Protein 3I00 (pdb70)

Organism: Homo sapiens (NCBI:txid9606)

Solvent-accessible surface area: 14438 Å² total; per-residue (Å²): 114,89,136,139,74,103,80,88,80,118,74,142,159,87,88,70,42,103,131,55,110,108,100,101,119,132,62,88,56,68,95,59,67,13,97,95,109,0,93,84,2,67,92,84,40,73,92,23,96,103,90,93,95,134,79,97,57,34,63,91,65,93,144,108,137,60,100,82,48,102,115,136,163,118,223,172,80,99,4,146,97,50,88,73,74,19,78,67,37,79,145,122,40,92,70,27,89,132,62,72,111,120,92,131,122,69,45,46,118,166,72,62,138,96,94,141,40,94,80,61,104,96,104,58,69,120,66,94,111,108,110,80,170,104,100,56,56,73,79,78,125,126,92,165,59,98,86,92,72,103,143,130,104,182,148,142

GO terms:
  GO:0098793 presynapse (C, IDA)
  GO:0051015 actin filament binding (F, IDA)
  GO:0080025 phosphatidylinositol-3,5-bisphosphate binding (F, IDA)
  GO:0030276 clathrin binding (F, IDA)
  GO:0032266 phosphatidylinositol-3-phosphate binding (F, IDA)
  GO:0043325 phosphatidylinositol-3,4-bisphosphate binding (F, IDA)
  GO:0050821 protein stabilization (P, IDA)
  GO:0098794 postsynapse (C, TAS)
  GO:0005154 epidermal growth factor receptor binding (F, TAS)
  GO:0005634 nucleus (C, TAS)
  GO:0035254 glutamate receptor binding (F, TAS)
  GO:0035615 clathrin-cargo adaptor activity (F, IC)
  GO:0051897 positive regulation of phosphatidylinositol 3-kinase/protein kinase B signal transduction (P, IC)
  GO:0099637 neurotransmitter receptor transport (P, TAS)
  GO:0045742 positive regulation of epidermal growth factor receptor signaling pathway (P, IMP)
  GO:2000588 positive regulation of platelet-derived growth factor receptor-beta signaling pathway (P, IMP)
  GO:0032051 clathrin light chain binding (F, IPI)
  GO:0035612 AP-2 adaptor complex binding (F, IPI)
  GO:0042803 protein homodimerization activity (F, IPI)
  GO:0046982 protein heterodimerization activity (F, IPI)

Secondary structure (DSSP, 8-state):
--THHHHHHHHHHHHHHHHHHHHHHHHHHHHHHHHHHHHHHHHHHHHHHHHHHHHHHHHHHHHHHHHHHHHHTT--/--SHHHHHHHHHHHHHHHHHHHHHHHHHHHHHHHHHHHHHHHHHHHHHHHHHHHHHHHHHHHHHHHHHHHHHHHHHHH--

Radius of gyration: 40.42 Å; Cα contacts (8 Å, |Δi|>4): 26; chains: 2; bounding box: 25×48×150 Å

InterPro domains:
  IPR002558 I/LWEQ domain [PF01608] (862-1010)
  IPR002558 I/LWEQ domain [PS50945] (771-1012)
  IPR002558 I/LWEQ domain [SM00307] (814-1012)
  IPR008942 ENTH/VHS [G3DSA:1.25.40.90] (17-156)
  IPR008942 ENTH/VHS [SSF48464] (41-155)
  IPR011417 AP180 N-terminal homology (ANTH) domain [PF07651] (39-304)
  IPR013809 ENTH domain [PS50942] (32-160)
  IPR013809 ENTH domain [SM00273] (38-160)
  IPR030224 Sla2 family [PTHR10407] (30-1020)
  IPR032422 Huntingtin-interacting protein 1, clathrin-binding domain [PF16515] (482-580)
  IPR035964 I/LWEQ domain superfamily [SSF109885] (774-965)
  IPR060021 HIP1R domain [PF27524] (631-768)

Structure (mmCIF, N/CA/C/O backbone):
data_3I00
#
_entry.id   3I00
#
_cell.length_a   35.801
_cell.length_b   57.092
_cell.length_c   81.161
_cell.angle_alpha   90.00
_cell.angle_beta   90.00
_cell.angle_gamma   90.00
#
_symmetry.space_group_name_H-M   'P 21 21 21'
#
loop_
_entity.id
_entity.type
_entity.pdbx_description
1 polymer 'Huntingtin-interacting protein 1'
2 water water
#
loop_
_atom_site.group_PDB
_atom_site.id
_atom_site.type_symbol
_atom_site.label_atom_id
_atom_site.label_alt_id
_atom_site.label_comp_id
_atom_site.label_asym_id
_atom_site.label_entity_id
_atom_site.label_seq_id
_atom_site.pdbx_PDB_ins_code
_atom_site.Cartn_x
_atom_site.Cartn_y
_atom_site.Cartn_z
_atom_site.occupancy
_atom_site.B_iso_or_equiv
_atom_site.auth_seq_id
_atom_site.auth_comp_id
_atom_site.auth_asym_id
_atom_site.auth_atom_id
_atom_site.pdbx_PDB_model_num
ATOM 1 N N . LYS A 1 10 ? 19.350 1.975 -82.957 1.00 50.93 370 LYS A N 1
ATOM 2 C CA . LYS A 1 10 ? 20.079 1.045 -82.035 1.00 50.68 370 LYS A CA 1
ATOM 3 C C . LYS A 1 10 ? 19.220 -0.158 -81.660 1.00 50.69 370 LYS A C 1
ATOM 4 O O . LYS A 1 10 ? 18.005 -0.025 -81.480 1.00 51.18 370 LYS A O 1
ATOM 6 N N . ASP A 1 11 ? 19.833 -1.336 -81.567 1.00 50.51 371 ASP A N 1
ATOM 7 C CA . ASP A 1 11 ? 19.134 -2.471 -80.980 1.00 50.36 371 ASP A CA 1
ATOM 8 C C . ASP A 1 11 ? 19.744 -2.831 -79.639 1.00 50.23 371 ASP A C 1
ATOM 9 O O . ASP A 1 11 ? 19.324 -2.268 -78.656 1.00 50.77 371 ASP A O 1
ATOM 14 N N . GLU A 1 12 ? 20.735 -3.730 -79.616 1.00 49.93 372 GLU A N 1
ATOM 15 C CA . GLU A 1 12 ? 21.372 -4.273 -78.389 1.00 49.73 372 GLU A CA 1
ATOM 16 C C . GLU A 1 12 ? 21.186 -3.484 -77.082 1.00 49.76 372 GLU A C 1
ATOM 17 O O . GLU A 1 12 ? 21.092 -4.080 -76.000 1.00 49.63 372 GLU A O 1
ATOM 23 N N . LYS A 1 13 ? 21.172 -2.153 -77.192 1.00 49.58 373 LYS A N 1
ATOM 24 C CA . LYS A 1 13 ? 20.696 -1.253 -76.130 1.00 49.37 373 LYS A CA 1
ATOM 25 C C . LYS A 1 13 ? 19.277 -1.648 -75.705 1.00 49.19 373 LYS A C 1
ATOM 26 O O . LYS A 1 13 ? 18.999 -1.769 -74.520 1.00 48.94 373 LYS A O 1
ATOM 32 N N . ASP A 1 14 ? 18.398 -1.860 -76.686 1.00 49.06 374 ASP A N 1
ATOM 33 C CA . ASP A 1 14 ? 17.035 -2.346 -76.456 1.00 49.24 374 ASP A CA 1
ATOM 34 C C . ASP A 1 14 ? 16.982 -3.553 -75.527 1.00 49.16 374 ASP A C 1
ATOM 35 O O . ASP A 1 14 ? 16.099 -3.640 -74.679 1.00 49.11 374 ASP A O 1
ATOM 40 N N . HIS A 1 15 ? 17.926 -4.478 -75.679 1.00 49.19 375 HIS A N 1
ATOM 41 C CA . HIS A 1 15 ? 17.936 -5.685 -74.853 1.00 49.29 375 HIS A CA 1
ATOM 42 C C . HIS A 1 15 ? 18.529 -5.434 -73.469 1.00 49.24 375 HIS A C 1
ATOM 43 O O . HIS A 1 15 ? 18.217 -6.151 -72.517 1.00 49.02 375 HIS A O 1
ATOM 50 N N . LEU A 1 16 ? 19.380 -4.414 -73.367 1.00 49.36 376 LEU A N 1
ATOM 51 C CA . LEU A 1 16 ? 19.955 -3.997 -72.093 1.00 49.60 376 LEU A CA 1
ATOM 52 C C . LEU A 1 16 ? 18.874 -3.337 -71.260 1.00 49.67 376 LEU A C 1
ATOM 53 O O . LEU A 1 16 ? 18.967 -3.264 -70.041 1.00 49.91 376 LEU A O 1
ATOM 58 N N . ILE A 1 17 ? 17.824 -2.888 -71.936 1.00 50.00 377 ILE A N 1
ATOM 59 C CA . ILE A 1 17 ? 16.860 -1.968 -71.355 1.00 49.65 377 ILE A CA 1
ATOM 60 C C . ILE A 1 17 ? 15.756 -2.393 -70.368 1.00 50.25 377 ILE A C 1
ATOM 61 O O . ILE A 1 17 ? 15.857 -1.981 -69.239 1.00 51.83 377 ILE A O 1
ATOM 66 N N . GLU A 1 18 ? 14.768 -3.241 -70.644 1.00 51.44 378 GLU A N 1
ATOM 67 C CA . GLU A 1 18 ? 14.785 -4.699 -70.940 1.00 51.64 378 GLU A CA 1
ATOM 68 C C . GLU A 1 18 ? 15.427 -5.493 -69.781 1.00 51.37 378 GLU A C 1
ATOM 69 O O . GLU A 1 18 ? 14.708 -5.867 -68.844 1.00 51.13 378 GLU A O 1
ATOM 75 N N . ARG A 1 19 ? 16.742 -5.704 -69.789 1.00 50.40 379 ARG A N 1
ATOM 76 C CA . ARG A 1 19 ? 17.355 -6.398 -68.657 1.00 49.99 379 ARG A CA 1
ATOM 77 C C . ARG A 1 19 ? 17.401 -5.520 -67.410 1.00 49.92 379 ARG A C 1
ATOM 78 O O . ARG A 1 19 ? 17.228 -6.010 -66.290 1.00 49.68 379 ARG A O 1
ATOM 86 N N . LEU A 1 20 ? 17.605 -4.219 -67.614 1.00 49.84 380 LEU A N 1
ATOM 87 C CA . LEU A 1 20 ? 17.640 -3.269 -66.505 1.00 49.63 380 LEU A CA 1
ATOM 88 C C . LEU A 1 20 ? 16.274 -3.148 -65.859 1.00 49.64 380 LEU A C 1
ATOM 89 O O . LEU A 1 20 ? 16.168 -3.159 -64.630 1.00 49.99 380 LEU A O 1
ATOM 94 N N . TYR A 1 21 ? 15.233 -3.072 -66.686 1.00 49.60 381 TYR A N 1
ATOM 95 C CA . TYR A 1 21 ? 13.850 -3.089 -66.205 1.00 49.52 381 TYR A CA 1
ATOM 96 C C . TYR A 1 21 ? 13.518 -4.352 -65.420 1.00 49.56 381 TYR A C 1
ATOM 97 O O . TYR A 1 21 ? 12.802 -4.286 -64.425 1.00 50.89 381 TYR A O 1
ATOM 106 N N . ARG A 1 22 ? 14.019 -5.496 -65.877 1.00 49.58 382 ARG A N 1
ATOM 107 C CA . ARG A 1 22 ? 13.881 -6.766 -65.155 1.00 49.84 382 ARG A CA 1
ATOM 108 C C . ARG A 1 22 ? 14.583 -6.652 -63.784 1.00 50.15 382 ARG A C 1
ATOM 109 O O . ARG A 1 22 ? 14.053 -7.107 -62.759 1.00 50.42 382 ARG A O 1
ATOM 117 N N . GLU A 1 23 ? 15.757 -6.015 -63.776 1.00 49.89 383 GLU A N 1
ATOM 118 C CA . GLU A 1 23 ? 16.555 -5.844 -62.564 1.00 49.92 383 GLU A CA 1
ATOM 119 C C . GLU A 1 23 ? 15.828 -4.932 -61.576 1.00 49.89 383 GLU A C 1
ATOM 120 O O . GLU A 1 23 ? 15.696 -5.263 -60.385 1.00 50.01 383 GLU A O 1
ATOM 126 N N . ILE A 1 24 ? 15.355 -3.793 -62.083 1.00 49.22 384 ILE A N 1
ATOM 127 C CA . ILE A 1 24 ? 14.551 -2.865 -61.313 1.00 48.96 384 ILE A CA 1
ATOM 128 C C . ILE A 1 24 ? 13.335 -3.550 -60.660 1.00 49.40 384 ILE A C 1
ATOM 129 O O . ILE A 1 24 ? 13.054 -3.320 -59.474 1.00 49.79 384 ILE A O 1
ATOM 134 N N . SER A 1 25 ? 12.629 -4.383 -61.428 1.00 49.53 385 SER A N 1
ATOM 135 C CA . SER A 1 25 ? 11.479 -5.147 -60.919 1.00 49.87 385 SER A CA 1
ATOM 136 C C . SER A 1 25 ? 11.837 -6.116 -59.801 1.00 49.73 385 SER A C 1
ATOM 137 O O . SER A 1 25 ? 11.077 -6.266 -58.856 1.00 50.22 385 SER A O 1
ATOM 140 N N . GLY A 1 26 ? 12.974 -6.798 -59.937 1.00 49.66 386 GLY A N 1
ATOM 141 C CA . GLY A 1 26 ? 13.503 -7.674 -58.901 1.00 49.14 386 GLY A CA 1
ATOM 142 C C . GLY A 1 26 ? 13.773 -6.912 -57.620 1.00 49.23 386 GLY A C 1
ATOM 143 O O . GLY A 1 26 ? 13.370 -7.353 -56.545 1.00 49.52 386 GLY A O 1
ATOM 144 N N . LEU A 1 27 ? 14.431 -5.762 -57.742 1.00 48.79 387 LEU A N 1
ATOM 145 C CA . LEU A 1 27 ? 14.812 -4.948 -56.583 1.00 49.11 387 LEU A CA 1
ATOM 146 C C . LEU A 1 27 ? 13.626 -4.307 -55.840 1.00 48.89 387 LEU A C 1
ATOM 147 O O . LEU A 1 27 ? 13.581 -4.347 -54.628 1.00 48.66 387 LEU A O 1
ATOM 152 N N . LYS A 1 28 ? 12.680 -3.725 -56.565 1.00 49.33 388 LYS A N 1
ATOM 153 C CA . LYS A 1 28 ? 11.474 -3.189 -55.936 1.00 49.80 388 LYS A CA 1
ATOM 154 C C . LYS A 1 28 ? 10.690 -4.284 -55.221 1.00 50.11 388 LYS A C 1
ATOM 155 O O . LYS A 1 28 ? 10.142 -4.043 -54.154 1.00 51.28 388 LYS A O 1
ATOM 161 N N . ALA A 1 29 ? 10.635 -5.478 -55.804 1.00 50.12 389 ALA A N 1
ATOM 162 C CA . ALA A 1 29 ? 9.984 -6.614 -55.155 1.00 50.04 389 ALA A CA 1
ATOM 163 C C . ALA A 1 29 ? 10.696 -7.005 -53.861 1.00 50.06 389 ALA A C 1
ATOM 164 O O . ALA A 1 29 ? 10.057 -7.416 -52.890 1.00 50.28 389 ALA A O 1
ATOM 166 N N . GLN A 1 30 ? 12.017 -6.865 -53.861 1.00 49.90 390 GLN A N 1
ATOM 167 C CA . GLN A 1 30 ? 12.842 -7.184 -52.716 1.00 49.86 390 GLN A CA 1
ATOM 168 C C . GLN A 1 30 ? 12.612 -6.193 -51.572 1.00 50.20 390 GLN A C 1
ATOM 169 O O . GLN A 1 30 ? 12.459 -6.590 -50.417 1.00 50.69 390 GLN A O 1
ATOM 175 N N . LEU A 1 31 ? 12.584 -4.908 -51.896 1.00 50.15 391 LEU A N 1
ATOM 176 C CA . L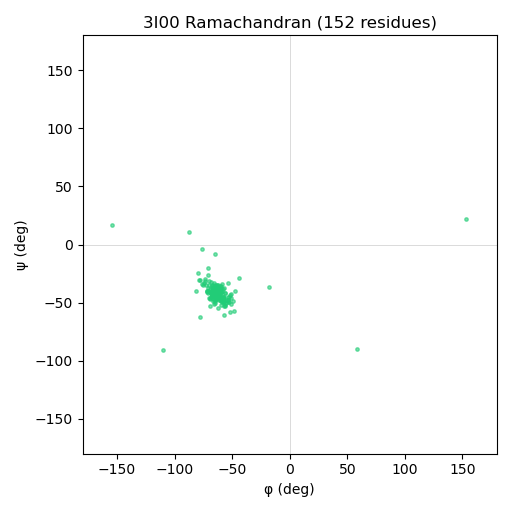EU A 1 31 ? 12.318 -3.866 -50.903 1.00 50.52 391 LEU A CA 1
ATOM 177 C C . LEU A 1 31 ? 11.009 -4.097 -50.183 1.00 50.20 391 LEU A C 1
ATOM 178 O O . LEU A 1 31 ? 10.974 -4.067 -48.952 1.00 50.36 391 LEU A O 1
ATOM 183 N N . GLU A 1 32 ? 9.935 -4.293 -50.956 1.00 49.89 392 GLU A N 1
ATOM 184 C CA . GLU A 1 32 ? 8.598 -4.528 -50.404 1.00 50.22 392 GLU A CA 1
ATOM 185 C C . GLU A 1 32 ? 8.584 -5.725 -49.462 1.00 50.12 392 GLU A C 1
ATOM 186 O O . GLU A 1 32 ? 7.944 -5.690 -48.418 1.00 49.86 392 GLU A O 1
ATOM 192 N N . ASN A 1 33 ? 9.282 -6.786 -49.866 1.00 50.52 393 ASN A N 1
ATOM 193 C CA . ASN A 1 33 ? 9.356 -8.033 -49.113 1.00 50.58 393 ASN A CA 1
ATOM 194 C C . ASN A 1 33 ? 10.056 -7.803 -47.798 1.00 50.39 393 ASN A C 1
ATOM 195 O O . ASN A 1 33 ? 9.554 -8.195 -46.739 1.00 50.34 393 ASN A O 1
ATOM 200 N N . MET A 1 34 ? 11.218 -7.163 -47.879 1.00 50.21 394 MET A N 1
ATOM 201 C CA . MET A 1 34 ? 12.038 -6.912 -46.709 1.00 50.50 394 MET A CA 1
ATOM 202 C C . MET A 1 34 ? 11.310 -5.972 -45.725 1.00 49.88 394 MET A C 1
ATOM 203 O O . MET A 1 34 ? 11.262 -6.248 -44.534 1.00 49.55 394 MET A O 1
ATOM 208 N N . LYS A 1 35 ? 10.742 -4.883 -46.250 1.00 49.61 395 LYS A N 1
ATOM 209 C CA . LYS A 1 35 ? 9.938 -3.934 -45.487 1.00 49.41 395 LYS A CA 1
ATOM 210 C C . LYS A 1 35 ? 8.844 -4.643 -44.672 1.00 49.07 395 LYS A C 1
ATOM 211 O O . LYS A 1 35 ? 8.728 -4.431 -43.461 1.00 48.26 395 LYS A O 1
ATOM 217 N N . THR A 1 36 ? 8.071 -5.496 -45.343 1.00 48.88 396 THR A N 1
ATOM 218 C CA . THR A 1 36 ? 6.961 -6.235 -44.733 1.00 49.26 396 THR A CA 1
ATOM 219 C C . THR A 1 36 ? 7.413 -7.343 -43.773 1.00 49.19 396 THR A C 1
ATOM 220 O O . THR A 1 36 ? 6.799 -7.530 -42.725 1.00 48.85 396 THR A O 1
ATOM 224 N N . GLU A 1 37 ? 8.473 -8.071 -44.136 1.00 49.13 397 GLU A N 1
ATOM 225 C CA . GLU A 1 37 ? 9.002 -9.132 -43.277 1.00 49.17 397 GLU A CA 1
ATOM 226 C C . GLU A 1 37 ? 9.706 -8.535 -42.052 1.00 49.03 397 GLU A C 1
ATOM 227 O O . GLU A 1 37 ? 9.547 -9.041 -40.937 1.00 48.78 397 GLU A O 1
ATOM 233 N N . SER A 1 38 ? 10.443 -7.447 -42.263 1.00 48.77 398 SER A N 1
ATOM 234 C CA . SER A 1 38 ? 11.107 -6.720 -41.172 1.00 49.35 398 SER A CA 1
ATOM 235 C C . SER A 1 38 ? 10.112 -6.176 -40.150 1.00 49.48 398 SER A C 1
ATOM 236 O O . SER A 1 38 ? 10.313 -6.321 -38.947 1.00 49.23 398 SER A O 1
ATOM 239 N N . GLN A 1 39 ? 9.032 -5.575 -40.646 1.00 50.12 399 GLN A N 1
ATOM 240 C CA . GLN A 1 39 ? 7.971 -5.039 -39.808 1.00 50.62 399 GLN A CA 1
ATOM 241 C C . GLN A 1 39 ? 7.297 -6.141 -38.995 1.00 51.00 399 GLN A C 1
ATOM 242 O O . GLN A 1 39 ? 6.923 -5.923 -37.835 1.00 51.62 399 GLN A O 1
ATOM 248 N N . ARG A 1 40 ? 7.153 -7.320 -39.604 1.00 51.03 400 ARG A N 1
ATOM 249 C CA . ARG A 1 40 ? 6.548 -8.481 -38.944 1.00 50.68 400 ARG A CA 1
ATOM 250 C C . ARG A 1 40 ? 7.417 -8.954 -37.775 1.00 50.64 400 ARG A C 1
ATOM 251 O O . ARG A 1 40 ? 6.926 -9.138 -36.663 1.00 51.29 400 ARG A O 1
ATOM 259 N N . VAL A 1 41 ? 8.708 -9.150 -38.036 1.00 50.49 401 VAL A N 1
ATOM 260 C CA . VAL A 1 41 ? 9.654 -9.609 -37.028 1.00 50.11 401 VAL A CA 1
ATOM 261 C C . VAL A 1 41 ? 9.708 -8.613 -35.853 1.00 50.10 401 VAL A C 1
ATOM 262 O O . VAL A 1 41 ? 9.747 -9.011 -34.688 1.00 50.09 401 VAL A O 1
ATOM 266 N N . VAL A 1 42 ? 9.685 -7.326 -36.181 1.00 49.82 402 VAL A N 1
ATOM 267 C CA . VAL A 1 42 ? 9.778 -6.250 -35.203 1.00 49.53 402 VAL A CA 1
ATOM 268 C C . VAL A 1 42 ? 8.557 -6.255 -34.300 1.00 49.83 402 VAL A C 1
ATOM 269 O O . VAL A 1 42 ? 8.678 -6.073 -33.089 1.00 50.50 402 VAL A O 1
ATOM 273 N N . LEU A 1 43 ? 7.392 -6.494 -34.892 1.00 49.43 403 LEU A N 1
ATOM 274 C CA . LEU A 1 43 ? 6.136 -6.515 -34.163 1.00 48.96 403 LEU A CA 1
ATOM 275 C C . LEU A 1 43 ? 5.975 -7.727 -33.238 1.00 48.75 403 LEU A C 1
ATOM 276 O O . LEU A 1 43 ? 5.402 -7.615 -32.144 1.00 47.81 403 LEU A O 1
ATOM 281 N N . GLN A 1 44 ? 6.455 -8.889 -33.664 1.00 48.42 404 GLN A N 1
ATOM 282 C CA . GLN A 1 44 ? 6.353 -10.047 -32.781 1.00 48.69 404 GLN A CA 1
ATOM 283 C C . GLN A 1 44 ? 7.360 -9.932 -31.638 1.00 48.08 404 GLN A C 1
ATOM 284 O O . GLN A 1 44 ? 7.078 -10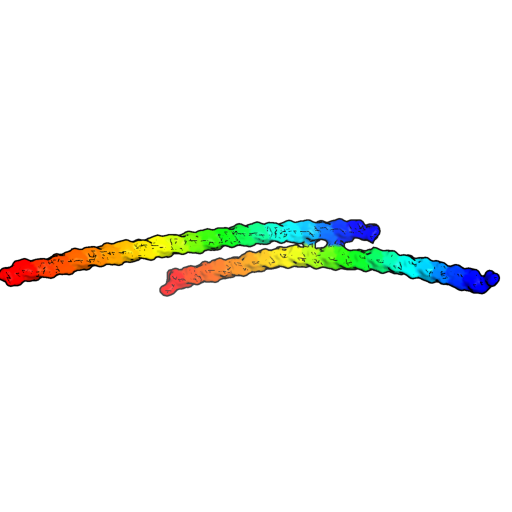.370 -30.529 1.00 47.33 404 GLN A O 1
ATOM 290 N N . LEU A 1 45 ? 8.509 -9.299 -31.900 1.00 48.00 405 LEU A N 1
ATOM 291 C CA . LEU A 1 45 ? 9.473 -9.071 -30.840 1.00 48.43 405 LEU A CA 1
ATOM 292 C C . LEU A 1 45 ? 8.881 -8.107 -29.825 1.00 48.73 405 LEU A C 1
ATOM 293 O O . LEU A 1 45 ? 8.975 -8.340 -28.619 1.00 48.81 405 LEU A O 1
ATOM 298 N N . LYS A 1 46 ? 8.247 -7.052 -30.322 1.00 48.66 406 LYS A N 1
ATOM 299 C CA . LYS A 1 46 ? 7.549 -6.102 -29.459 1.00 48.76 406 LYS A CA 1
ATOM 300 C C . LYS A 1 46 ? 6.472 -6.776 -28.600 1.00 48.92 406 LYS A C 1
ATOM 301 O O . LYS A 1 46 ? 6.390 -6.500 -27.410 1.00 48.74 406 LYS A O 1
ATOM 307 N N . GLY A 1 47 ? 5.647 -7.630 -29.212 1.00 48.59 407 GLY A N 1
ATOM 308 C CA . GLY A 1 47 ? 4.661 -8.440 -28.483 1.00 48.55 407 GLY A CA 1
ATOM 309 C C . GLY A 1 47 ? 5.257 -9.312 -27.380 1.00 48.69 407 GLY A C 1
ATOM 310 O O . GLY A 1 47 ? 4.698 -9.402 -26.296 1.00 48.37 407 GLY A O 1
ATOM 311 N N . HIS A 1 48 ? 6.400 -9.936 -27.664 1.00 48.64 408 HIS A N 1
ATOM 312 C CA . HIS A 1 48 ? 7.106 -10.802 -26.725 1.00 48.80 408 HIS A CA 1
ATOM 313 C C . HIS A 1 48 ? 7.606 -10.029 -25.511 1.00 48.84 408 HIS A C 1
ATOM 314 O O . HIS A 1 48 ? 7.393 -10.476 -24.391 1.00 48.35 408 HIS A O 1
ATOM 321 N N . VAL A 1 49 ? 8.266 -8.882 -25.719 1.00 49.25 409 VAL A N 1
ATOM 322 C CA . VAL A 1 49 ? 8.752 -8.094 -24.574 1.00 49.62 409 VAL A CA 1
ATOM 323 C C . VAL A 1 49 ? 7.589 -7.560 -23.739 1.00 49.47 409 VAL A C 1
ATOM 324 O O . VAL A 1 49 ? 7.685 -7.491 -22.524 1.00 49.84 409 VAL A O 1
ATOM 328 N N . SER A 1 50 ? 6.495 -7.195 -24.397 1.00 49.17 410 SER A N 1
ATOM 329 C CA . SER A 1 50 ? 5.296 -6.759 -23.700 1.00 49.19 410 SER A CA 1
ATOM 330 C C . SER A 1 50 ? 4.728 -7.895 -22.858 1.00 49.21 410 SER A C 1
ATOM 331 O O . SER A 1 50 ? 4.231 -7.671 -21.750 1.00 49.48 410 SER A O 1
ATOM 334 N N . GLU A 1 51 ? 4.800 -9.111 -23.400 1.00 48.98 411 GLU A N 1
ATOM 335 C CA . GLU A 1 51 ? 4.311 -10.307 -22.720 1.00 49.17 411 GLU A CA 1
ATOM 336 C C . GLU A 1 51 ? 5.180 -10.588 -21.515 1.00 49.10 411 GLU A C 1
ATOM 337 O O . GLU A 1 51 ? 4.675 -10.892 -20.442 1.00 49.03 411 GLU A O 1
ATOM 343 N N . LEU A 1 52 ? 6.492 -10.466 -21.713 1.00 49.19 412 LEU A N 1
ATOM 344 C CA . LEU A 1 52 ? 7.468 -10.593 -20.645 1.00 49.26 412 LEU A CA 1
ATOM 345 C C . LEU A 1 52 ? 7.325 -9.538 -19.541 1.00 48.95 412 LEU A C 1
ATOM 346 O O . LEU A 1 52 ? 7.539 -9.850 -18.374 1.00 48.94 412 LEU A O 1
ATOM 351 N N . GLU A 1 53 ? 6.940 -8.314 -19.896 1.00 48.91 413 GLU A N 1
ATOM 352 C CA . GLU A 1 53 ? 6.699 -7.262 -18.891 1.00 49.14 413 GLU A CA 1
ATOM 353 C C . GLU A 1 53 ? 5.518 -7.619 -17.990 1.00 49.14 413 GLU A C 1
ATOM 354 O O . GLU A 1 53 ? 5.563 -7.407 -16.785 1.00 48.78 413 GLU A O 1
ATOM 360 N N . ALA A 1 54 ? 4.472 -8.184 -18.584 1.00 49.58 414 ALA A N 1
ATOM 361 C CA . ALA A 1 54 ? 3.290 -8.617 -17.840 1.00 49.56 414 ALA A CA 1
ATOM 362 C C . ALA A 1 54 ? 3.612 -9.820 -16.957 1.00 49.85 414 ALA A C 1
ATOM 363 O O . ALA A 1 54 ? 3.119 -9.922 -15.833 1.00 49.55 414 ALA A O 1
ATOM 365 N N . ASP A 1 55 ? 4.444 -10.726 -17.469 1.00 50.34 415 ASP A N 1
ATOM 366 C CA . ASP A 1 55 ? 4.884 -11.887 -16.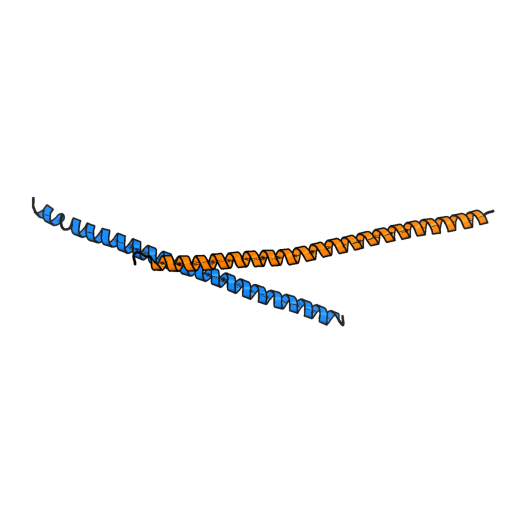696 1.00 50.50 415 ASP A CA 1
ATOM 367 C C . ASP A 1 55 ? 5.703 -11.456 -15.491 1.00 50.34 415 ASP A C 1
ATOM 368 O O . ASP A 1 55 ? 5.493 -11.967 -14.400 1.00 50.74 415 ASP A O 1
ATOM 373 N N . LEU A 1 56 ? 6.623 -10.520 -15.711 1.00 49.99 416 LEU A N 1
ATOM 374 C CA . LEU A 1 56 ? 7.483 -9.957 -14.667 1.00 50.30 416 LEU A CA 1
ATOM 375 C C . LEU A 1 56 ? 6.661 -9.350 -13.531 1.00 49.88 416 LEU A C 1
ATOM 376 O O . LEU A 1 56 ? 6.874 -9.682 -12.372 1.00 50.30 416 LEU A O 1
ATOM 381 N N . ALA A 1 57 ? 5.736 -8.458 -13.871 1.00 49.73 417 ALA A N 1
ATOM 382 C CA . ALA A 1 57 ? 4.845 -7.819 -12.888 1.00 49.61 417 ALA A CA 1
ATOM 383 C C . ALA A 1 57 ? 4.100 -8.822 -11.994 1.00 49.73 417 ALA A C 1
ATOM 384 O O . ALA A 1 57 ? 4.013 -8.624 -10.786 1.00 50.07 417 ALA A O 1
ATOM 386 N N . GLU A 1 58 ? 3.550 -9.867 -12.605 1.00 50.43 418 GLU A N 1
ATOM 387 C CA . GLU A 1 58 ? 3.021 -11.051 -11.911 1.00 51.35 418 GLU A CA 1
ATOM 388 C C . GLU A 1 58 ? 4.065 -11.637 -10.940 1.00 51.81 418 GLU A C 1
ATOM 389 O O . GLU A 1 58 ? 3.831 -11.700 -9.730 1.00 52.53 418 GLU A O 1
ATOM 395 N N . GLN A 1 59 ? 5.237 -12.015 -11.462 1.00 51.16 419 GLN A N 1
ATOM 396 C CA . GLN A 1 59 ? 6.264 -12.677 -10.664 1.00 50.60 419 GLN A CA 1
ATOM 397 C C . GLN A 1 59 ? 6.731 -11.829 -9.504 1.00 50.78 419 GLN A C 1
ATOM 398 O O . GLN A 1 59 ? 6.988 -12.363 -8.426 1.00 51.77 419 GLN A O 1
ATOM 404 N N . GLN A 1 60 ? 6.831 -10.517 -9.729 1.00 50.76 420 GLN A N 1
ATOM 405 C CA . GLN A 1 60 ? 7.186 -9.543 -8.703 1.00 50.59 420 GLN A CA 1
ATOM 406 C C . GLN A 1 60 ? 6.111 -9.425 -7.623 1.00 51.21 420 GLN A C 1
ATOM 407 O O . GLN A 1 60 ? 6.431 -9.326 -6.437 1.00 52.13 420 GLN A O 1
ATOM 413 N N . HIS A 1 61 ? 4.841 -9.423 -8.041 1.00 51.08 421 HIS A N 1
ATOM 414 C CA . HIS A 1 61 ? 3.711 -9.523 -7.126 1.00 50.71 421 HIS A CA 1
ATOM 415 C C . HIS A 1 61 ? 3.838 -10.804 -6.294 1.00 50.79 421 HIS A C 1
ATOM 416 O O . HIS A 1 61 ? 3.969 -10.750 -5.071 1.00 51.14 421 HIS A O 1
ATOM 423 N N . LEU A 1 62 ? 3.846 -11.952 -6.966 1.00 50.66 422 LEU A N 1
ATOM 424 C CA . LEU A 1 62 ? 3.901 -13.249 -6.289 1.00 49.97 422 LEU A CA 1
ATOM 425 C C . LEU A 1 62 ? 5.045 -13.292 -5.293 1.00 50.24 422 LEU A C 1
ATOM 426 O O . LEU A 1 62 ? 4.877 -13.777 -4.179 1.00 50.25 422 LEU A O 1
ATOM 431 N N . ARG A 1 63 ? 6.197 -12.770 -5.720 1.00 50.50 423 ARG A N 1
ATOM 432 C CA . ARG A 1 63 ? 7.417 -12.713 -4.936 1.00 50.87 423 ARG A CA 1
ATOM 433 C C . ARG A 1 63 ? 7.279 -11.726 -3.774 1.00 51.58 423 ARG A C 1
ATOM 434 O O . ARG A 1 63 ? 7.732 -11.987 -2.663 1.00 53.11 423 ARG A O 1
ATOM 442 N N . GLN A 1 64 ? 6.662 -10.581 -4.014 1.00 51.27 424 GLN A N 1
ATOM 443 C CA . GLN A 1 64 ? 6.426 -9.664 -2.916 1.00 50.91 424 GLN A CA 1
ATOM 444 C C . GLN A 1 64 ? 5.577 -10.290 -1.809 1.00 50.61 424 GLN A C 1
ATOM 445 O O . GLN A 1 64 ? 5.847 -10.075 -0.631 1.00 50.93 424 GLN A O 1
ATOM 451 N N . GLN A 1 65 ? 4.552 -11.047 -2.201 1.00 50.23 425 GLN A N 1
ATOM 452 C CA . GLN A 1 65 ? 3.640 -11.699 -1.264 1.00 50.10 425 GLN A CA 1
ATOM 453 C C . GLN A 1 65 ? 4.356 -12.771 -0.450 1.00 49.84 425 GLN A C 1
ATOM 454 O O . GLN A 1 65 ? 4.162 -12.853 0.757 1.00 50.04 425 GLN A O 1
ATOM 460 N N . ALA A 1 66 ? 5.200 -13.566 -1.110 1.00 50.13 426 ALA A N 1
ATOM 461 C CA . ALA A 1 66 ? 5.974 -14.642 -0.460 1.00 50.18 426 ALA A CA 1
ATOM 462 C C . ALA A 1 66 ? 6.957 -14.111 0.613 1.00 50.33 426 ALA A C 1
ATOM 463 O O . ALA A 1 66 ? 7.072 -14.704 1.700 1.00 50.17 426 ALA A O 1
ATOM 465 N N . ALA A 1 67 ? 7.633 -13.003 0.295 1.00 49.22 427 ALA A N 1
ATOM 466 C CA . ALA A 1 67 ? 8.606 -12.364 1.186 1.00 49.21 427 ALA A CA 1
ATOM 467 C C . ALA A 1 67 ? 7.978 -11.729 2.436 1.00 48.93 427 ALA A C 1
ATOM 468 O O . ALA A 1 67 ? 8.542 -11.806 3.526 1.00 48.07 427 ALA A O 1
ATOM 470 N N . ASP A 1 68 ? 6.827 -11.087 2.257 1.00 49.12 428 ASP A N 1
ATOM 471 C CA . ASP A 1 68 ? 6.058 -10.543 3.372 1.00 49.25 428 ASP A CA 1
ATOM 472 C C . ASP A 1 68 ? 5.559 -11.658 4.299 1.00 48.80 428 ASP A C 1
ATOM 473 O O . ASP A 1 68 ? 5.492 -11.472 5.509 1.00 48.61 428 ASP A O 1
ATOM 478 N N . ASP A 1 69 ? 5.225 -12.815 3.727 1.00 49.27 429 ASP A N 1
ATOM 479 C CA . ASP A 1 69 ? 4.786 -13.983 4.511 1.00 49.52 429 ASP A CA 1
ATOM 480 C C . ASP A 1 69 ? 5.851 -14.386 5.530 1.00 49.26 429 ASP A C 1
ATOM 481 O O . ASP A 1 69 ? 5.547 -14.545 6.708 1.00 48.97 429 ASP A O 1
ATOM 486 N N . CYS A 1 70 ? 7.099 -14.506 5.066 1.00 49.14 430 CYS A N 1
ATOM 487 C CA . CYS A 1 70 ? 8.246 -14.817 5.927 1.00 48.86 430 CYS A CA 1
ATOM 488 C C . CYS A 1 70 ? 8.501 -13.730 6.957 1.00 48.73 430 CYS A C 1
ATOM 489 O O . CYS A 1 70 ? 8.813 -14.054 8.089 1.00 48.61 430 CYS A O 1
ATOM 492 N N . GLU A 1 71 ? 8.370 -12.456 6.574 1.00 48.37 431 GLU A N 1
ATOM 493 C CA . GLU A 1 71 ? 8.546 -11.349 7.516 1.00 48.87 431 GLU A CA 1
ATOM 494 C C . GLU A 1 71 ? 7.534 -11.495 8.645 1.00 48.40 431 GLU A C 1
ATOM 495 O O . GLU A 1 71 ? 7.872 -11.355 9.815 1.00 48.28 431 GLU A O 1
ATOM 501 N N . PHE A 1 72 ? 6.282 -11.748 8.269 1.00 48.62 432 PHE A N 1
ATOM 502 C CA . PHE A 1 72 ? 5.206 -11.999 9.220 1.00 48.66 432 PHE A CA 1
ATOM 503 C C . PHE A 1 72 ? 5.513 -13.177 10.169 1.00 48.55 432 PHE A C 1
ATOM 504 O O . PHE A 1 72 ? 5.303 -13.088 11.383 1.00 47.98 432 PHE A O 1
ATOM 512 N N . LEU A 1 73 ? 6.012 -14.266 9.593 1.00 48.38 433 LEU A N 1
ATOM 513 C CA . LEU A 1 73 ? 6.413 -15.446 10.344 1.00 48.34 433 LEU A CA 1
ATOM 514 C C . LEU A 1 73 ? 7.603 -15.186 11.254 1.00 48.05 433 LEU A C 1
ATOM 515 O O . LEU A 1 73 ? 7.668 -15.722 12.356 1.00 47.41 433 LEU A O 1
ATOM 520 N N . ARG A 1 74 ? 8.543 -14.370 10.779 1.00 48.27 434 ARG A N 1
ATOM 521 C CA . ARG A 1 74 ? 9.714 -13.978 11.557 1.00 48.89 434 ARG A CA 1
ATOM 522 C C . ARG A 1 74 ? 9.255 -13.250 12.823 1.00 48.91 434 ARG A C 1
ATOM 523 O O . ARG A 1 74 ? 9.693 -13.581 13.921 1.00 48.81 434 ARG A O 1
ATOM 531 N N . ALA A 1 75 ? 8.342 -12.289 12.667 1.00 48.87 435 ALA A N 1
ATOM 532 C CA . ALA A 1 75 ? 7.770 -11.561 13.810 1.00 49.01 435 ALA A CA 1
ATOM 533 C C . ALA A 1 75 ? 6.988 -12.470 14.774 1.00 48.98 435 ALA A C 1
ATOM 534 O O . ALA A 1 75 ? 7.131 -12.347 15.990 1.00 48.50 435 ALA A O 1
ATOM 536 N N . GLU A 1 76 ? 6.181 -13.381 14.223 1.00 49.04 436 GLU A N 1
ATOM 537 C CA . GLU A 1 76 ? 5.455 -14.384 15.008 1.00 49.34 436 GLU A CA 1
ATOM 538 C C . GLU A 1 76 ? 6.401 -15.300 15.828 1.00 48.87 436 GLU A C 1
ATOM 539 O O . GLU A 1 76 ? 6.080 -15.712 16.934 1.00 48.81 436 GLU A O 1
ATOM 545 N N . LEU A 1 77 ? 7.561 -15.613 15.271 1.00 49.01 437 LEU A N 1
ATOM 546 C CA . LEU A 1 77 ? 8.563 -16.422 15.963 1.00 49.03 437 LEU A CA 1
ATOM 547 C C . LEU A 1 77 ? 9.235 -15.647 17.100 1.00 49.14 437 LEU A C 1
ATOM 548 O O . LEU A 1 77 ? 9.480 -16.213 18.170 1.00 49.18 437 LEU A O 1
ATOM 553 N N . ASP A 1 78 ? 9.541 -14.373 16.862 1.00 48.99 438 ASP A N 1
ATOM 554 C CA . ASP A 1 78 ? 10.162 -13.517 17.875 1.00 49.36 438 ASP A CA 1
ATOM 555 C C . ASP A 1 78 ? 9.226 -13.340 19.049 1.00 49.38 438 ASP A C 1
ATOM 556 O O . ASP A 1 78 ? 9.652 -13.363 20.203 1.00 49.30 438 ASP A O 1
ATOM 561 N N . GLU A 1 79 ? 7.951 -13.146 18.729 1.00 49.74 439 GLU A N 1
ATOM 562 C CA . GLU A 1 79 ? 6.893 -13.012 19.718 1.00 50.20 439 GLU A CA 1
ATOM 563 C C . GLU A 1 79 ? 6.800 -14.268 20.582 1.00 50.21 439 GLU A C 1
ATOM 564 O O . GLU A 1 79 ? 6.837 -14.167 21.805 1.00 50.84 439 GLU A O 1
ATOM 570 N N . LEU A 1 80 ? 6.711 -15.437 19.948 1.00 49.58 440 LEU A N 1
ATOM 571 C CA . LEU A 1 80 ? 6.662 -16.716 20.661 1.00 49.58 440 LEU A CA 1
ATOM 572 C C . LEU A 1 80 ? 7.849 -16.913 21.614 1.00 49.74 440 LEU A C 1
ATOM 573 O O . LEU A 1 80 ? 7.658 -17.297 22.777 1.00 49.78 440 LEU A O 1
ATOM 578 N N . ARG A 1 81 ? 9.067 -16.663 21.128 1.00 49.73 441 ARG A N 1
ATOM 579 C CA . ARG A 1 81 ? 10.256 -16.917 21.943 1.00 49.59 441 ARG A CA 1
ATOM 580 C C . ARG A 1 81 ? 10.373 -15.916 23.083 1.00 49.68 441 ARG A C 1
ATOM 581 O O . ARG A 1 81 ? 10.937 -16.234 24.130 1.00 49.14 441 ARG A O 1
ATOM 589 N N . ARG A 1 82 ? 9.792 -14.726 22.883 1.00 49.95 442 ARG A N 1
ATOM 590 C CA . ARG A 1 82 ? 9.720 -13.683 23.924 1.00 50.11 442 ARG A CA 1
ATOM 591 C C . ARG A 1 82 ? 8.663 -13.975 24.985 1.00 50.35 442 ARG A C 1
ATOM 592 O O . ARG A 1 82 ? 8.554 -13.261 25.966 1.00 51.00 442 ARG A O 1
ATOM 600 N N . GLN A 1 83 ? 7.903 -15.047 24.802 1.00 50.59 443 GLN A N 1
ATOM 601 C CA . GLN A 1 83 ? 6.917 -15.441 25.800 1.00 50.80 443 GLN A CA 1
ATOM 602 C C . GLN A 1 83 ? 7.518 -16.349 26.879 1.00 50.80 443 GLN A C 1
ATOM 603 O O . GLN A 1 83 ? 6.799 -16.925 27.708 1.00 50.87 443 GLN A O 1
ATOM 609 N N . ARG A 1 84 ? 8.849 -16.442 26.860 1.00 50.67 444 ARG A N 1
ATOM 610 C CA . ARG A 1 84 ? 9.616 -17.223 27.821 1.00 50.60 444 ARG A CA 1
ATOM 611 C C . ARG A 1 84 ? 11.030 -16.659 27.955 1.00 50.47 444 ARG A C 1
ATOM 612 O O . ARG A 1 84 ? 11.927 -17.340 28.474 1.00 51.08 444 ARG A O 1
ATOM 620 N N . GLU A 1 85 ? 11.220 -15.423 27.500 1.00 50.03 445 GLU A N 1
ATOM 621 C CA . GLU A 1 85 ? 12.545 -14.811 27.397 1.00 49.91 445 GLU A CA 1
ATOM 622 C C . GLU A 1 85 ? 13.168 -14.458 28.757 1.00 50.01 445 GLU A C 1
ATOM 623 O O . GLU A 1 85 ? 12.629 -14.782 29.820 1.00 50.10 445 GLU A O 1
ATOM 629 N N . GLY B 1 7 ? -2.093 -9.676 -42.687 1.00 58.42 367 GLY B N 1
ATOM 630 C CA . GLY B 1 7 ? -1.816 -9.439 -44.147 1.00 58.02 367 GLY B CA 1
ATOM 631 C C . GLY B 1 7 ? -0.712 -8.403 -44.293 1.00 57.88 367 GLY B C 1
ATOM 632 O O . GLY B 1 7 ? 0.448 -8.670 -43.939 1.00 58.07 367 GLY B O 1
ATOM 633 N N . VAL B 1 8 ? -1.079 -7.218 -44.799 1.00 57.16 368 VAL B N 1
ATOM 634 C CA . VAL B 1 8 ? -0.186 -6.037 -44.850 1.00 55.71 368 VAL B CA 1
ATOM 635 C C . VAL B 1 8 ? 0.601 -5.824 -43.549 1.00 54.54 368 VAL B C 1
ATOM 636 O O . VAL B 1 8 ? 1.684 -5.225 -43.570 1.00 54.76 368 VAL B O 1
ATOM 638 N N . ASN B 1 9 ? -0.007 -6.268 -42.442 1.00 52.56 369 ASN B N 1
ATOM 639 C CA . ASN B 1 9 ? 0.605 -6.612 -41.133 1.00 51.06 369 ASN B CA 1
ATOM 640 C C . ASN B 1 9 ? -0.441 -6.419 -40.029 1.00 50.68 369 ASN B C 1
ATOM 641 O O . ASN B 1 9 ? -0.112 -6.266 -38.842 1.00 50.48 369 ASN B O 1
ATOM 646 N N . LYS B 1 10 ? -1.705 -6.464 -40.453 1.00 50.15 370 LYS B N 1
ATOM 647 C CA . LYS B 1 10 ? -2.858 -6.020 -39.668 1.00 50.00 370 LYS B CA 1
ATOM 648 C C . LYS B 1 10 ? -3.058 -6.757 -38.337 1.00 49.62 370 LYS B C 1
ATOM 649 O O . LYS B 1 10 ? -3.240 -6.114 -37.301 1.00 49.46 370 LYS B O 1
ATOM 655 N N . ASP B 1 11 ? -3.020 -8.092 -38.372 1.00 49.49 371 ASP B N 1
ATOM 656 C CA . ASP B 1 1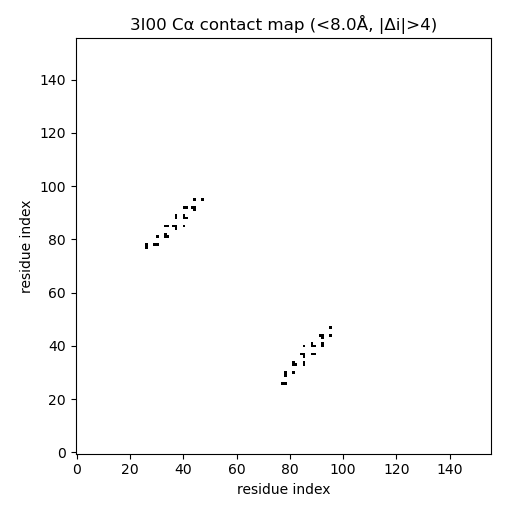1 ? -3.192 -8.920 -37.166 1.00 49.23 371 ASP B CA 1
ATOM 657 C C . ASP B 1 11 ? -2.053 -8.784 -36.165 1.00 48.99 371 ASP B C 1
ATOM 658 O O . ASP B 1 11 ? -2.296 -8.661 -34.971 1.00 49.15 371 ASP B O 1
ATOM 663 N N . GLU B 1 12 ? -0.822 -8.795 -36.667 1.00 48.95 372 GLU B N 1
ATOM 664 C CA . GLU B 1 12 ? 0.393 -8.605 -35.861 1.00 48.91 372 GLU B CA 1
ATOM 665 C C . GLU B 1 12 ? 0.357 -7.323 -35.010 1.00 48.61 372 GLU B C 1
ATOM 666 O O . GLU B 1 12 ? 0.901 -7.286 -33.900 1.00 47.88 372 GLU B O 1
ATOM 672 N N . LYS B 1 13 ? -0.295 -6.289 -35.541 1.00 48.59 373 LYS B N 1
ATOM 673 C CA . LYS B 1 13 ? -0.460 -5.014 -34.851 1.00 48.84 373 LYS B CA 1
ATOM 674 C C . LYS B 1 13 ? -1.612 -5.059 -33.858 1.00 49.27 373 LYS B C 1
ATOM 675 O O . LYS B 1 13 ? -1.511 -4.500 -32.766 1.00 49.72 373 LYS B O 1
ATOM 681 N N . ASP B 1 14 ? -2.707 -5.715 -34.240 1.00 49.62 374 ASP B N 1
ATOM 682 C CA . ASP B 1 14 ? -3.782 -6.030 -33.314 1.00 49.56 374 ASP B CA 1
ATOM 683 C C . ASP B 1 14 ? -3.275 -6.906 -32.160 1.00 49.57 374 ASP B C 1
ATOM 684 O O . ASP B 1 14 ? -3.643 -6.681 -31.005 1.00 49.18 374 ASP B O 1
ATOM 689 N N . HIS B 1 15 ? -2.424 -7.887 -32.473 1.00 49.31 375 HIS B N 1
ATOM 690 C CA . HIS B 1 15 ? -1.808 -8.721 -31.444 1.00 49.48 375 HIS B CA 1
ATOM 691 C C . HIS B 1 15 ? -1.051 -7.856 -30.429 1.00 49.66 375 HIS B C 1
ATOM 692 O O . HIS B 1 15 ? -1.290 -7.962 -29.226 1.00 50.20 375 HIS B O 1
ATOM 699 N N . LEU B 1 16 ? -0.156 -6.998 -30.919 1.00 49.05 376 LEU B N 1
ATOM 700 C CA . LEU B 1 16 ? 0.655 -6.147 -30.050 1.00 48.76 376 LEU B CA 1
ATOM 701 C C . LEU B 1 16 ? -0.209 -5.176 -29.273 1.00 48.76 376 LEU B C 1
ATOM 702 O O . LEU B 1 16 ? -0.037 -5.007 -28.072 1.00 48.68 376 LEU B O 1
ATOM 707 N N . ILE B 1 17 ? -1.164 -4.559 -29.953 1.00 48.56 377 ILE B N 1
ATOM 708 C CA . ILE B 1 17 ? -2.046 -3.634 -29.281 1.00 48.84 377 ILE B CA 1
ATOM 709 C C . ILE B 1 17 ? -2.649 -4.274 -28.032 1.00 49.10 377 ILE B C 1
ATOM 710 O O . ILE B 1 17 ? -2.704 -3.646 -26.971 1.00 49.27 377 ILE B O 1
ATOM 715 N N . GLU B 1 18 ? -3.063 -5.534 -28.152 1.00 49.16 378 GLU B N 1
ATOM 716 C CA . GLU B 1 18 ? -3.688 -6.240 -27.049 1.00 49.35 378 GLU B CA 1
ATOM 717 C C . GLU B 1 18 ? -2.694 -6.416 -25.913 1.00 49.25 378 GLU B C 1
ATOM 718 O O . GLU B 1 18 ? -3.009 -6.155 -24.764 1.00 49.28 378 GLU B O 1
ATOM 724 N N . ARG B 1 19 ? -1.484 -6.831 -26.247 1.00 49.72 379 ARG B N 1
ATOM 725 C CA . ARG B 1 19 ? -0.427 -7.003 -25.249 1.00 49.93 379 ARG B CA 1
ATOM 726 C C . ARG B 1 19 ? -0.163 -5.701 -24.497 1.00 50.11 379 ARG B C 1
ATOM 727 O O . ARG B 1 19 ? 0.075 -5.726 -23.276 1.00 50.59 379 ARG B O 1
ATOM 735 N N . LEU B 1 20 ? -0.220 -4.577 -25.218 1.00 49.63 380 LEU B N 1
ATOM 736 C CA . LEU B 1 20 ? 0.008 -3.246 -24.628 1.00 49.08 380 LEU B CA 1
ATOM 737 C C . LEU B 1 20 ? -1.163 -2.824 -23.741 1.00 49.56 380 LEU B C 1
ATOM 738 O O . LEU B 1 20 ? -0.952 -2.266 -22.668 1.00 49.55 380 LEU B O 1
ATOM 743 N N . TYR B 1 21 ? -2.391 -3.115 -24.172 1.00 49.67 381 TYR B N 1
ATOM 744 C CA . TYR B 1 21 ? -3.551 -2.977 -23.296 1.00 49.84 381 TYR B CA 1
ATOM 745 C C . TYR B 1 21 ? -3.327 -3.712 -21.949 1.00 49.74 381 TYR B C 1
ATOM 746 O O . TYR B 1 21 ? -3.590 -3.151 -20.878 1.00 49.40 381 TYR B O 1
ATOM 755 N N . ARG B 1 22 ? -2.829 -4.946 -22.010 1.00 49.35 382 ARG B N 1
ATOM 756 C CA . ARG B 1 22 ? -2.629 -5.769 -20.793 1.00 49.82 382 ARG B CA 1
ATOM 757 C C . ARG B 1 22 ? -1.566 -5.210 -19.873 1.00 50.09 382 ARG B C 1
ATOM 758 O O . ARG B 1 22 ? -1.727 -5.241 -18.654 1.00 50.21 382 ARG B O 1
ATOM 766 N N . GLU B 1 23 ? -0.493 -4.689 -20.476 1.00 50.38 383 GLU B N 1
ATOM 767 C CA . GLU B 1 23 ? 0.620 -4.113 -19.744 1.00 50.43 383 GLU B CA 1
ATOM 768 C C . GLU B 1 23 ? 0.183 -2.853 -19.019 1.00 50.32 383 GLU B C 1
ATOM 769 O O . GLU B 1 23 ? 0.497 -2.684 -17.849 1.00 51.02 383 GLU B O 1
ATOM 775 N N . ILE B 1 24 ? -0.526 -1.977 -19.722 1.00 50.31 384 ILE B N 1
ATOM 776 C CA . ILE B 1 24 ? -1.119 -0.747 -19.148 1.00 49.80 384 ILE B CA 1
ATOM 777 C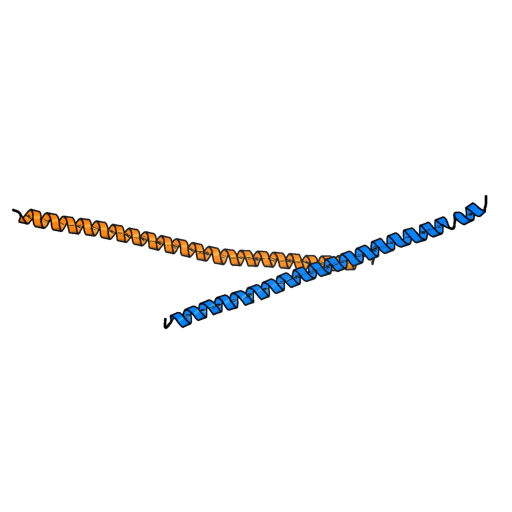 C . ILE B 1 24 ? -1.999 -1.058 -17.918 1.00 49.57 384 ILE B C 1
ATOM 778 O O . ILE B 1 24 ? -1.859 -0.441 -16.862 1.00 48.62 384 ILE B O 1
ATOM 783 N N . SER B 1 25 ? -2.894 -2.028 -18.075 1.00 49.60 385 SER B N 1
ATOM 784 C CA . SER B 1 25 ? -3.802 -2.414 -17.014 1.00 50.24 385 SER B CA 1
ATOM 785 C C . SER B 1 25 ? -3.024 -2.976 -15.822 1.00 49.98 385 SER B C 1
ATOM 786 O O . SER B 1 25 ? -3.304 -2.631 -14.674 1.00 50.10 385 SER B O 1
ATOM 789 N N . GLY B 1 26 ? -2.033 -3.821 -16.091 1.00 49.64 386 GLY B N 1
ATOM 790 C CA . GLY B 1 26 ? -1.126 -4.268 -15.033 1.00 49.10 386 GLY B CA 1
ATOM 791 C C . GLY B 1 26 ? -0.432 -3.108 -14.337 1.00 49.02 386 GLY B C 1
ATOM 792 O O . GLY B 1 26 ? -0.225 -3.146 -13.121 1.00 48.73 386 GLY B O 1
ATOM 793 N N . LEU B 1 27 ? -0.066 -2.077 -15.100 1.00 48.55 387 LEU B N 1
ATOM 794 C CA . LEU B 1 27 ? 0.645 -0.943 -14.540 1.00 48.89 387 LEU B CA 1
ATOM 795 C C . LEU B 1 27 ? -0.244 -0.093 -13.638 1.00 48.53 387 LEU B C 1
ATOM 796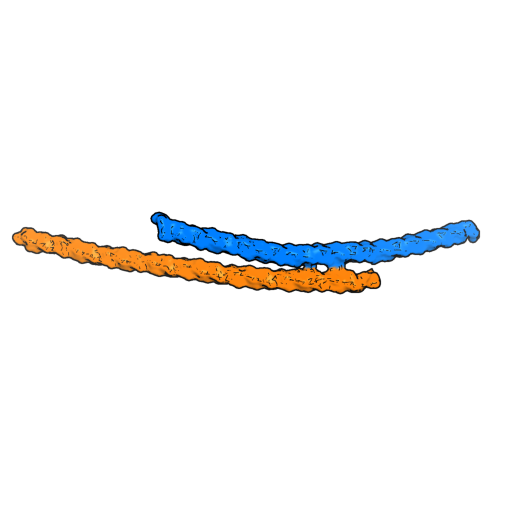 O O . LEU B 1 27 ? 0.207 0.428 -12.642 1.00 47.86 387 LEU B O 1
ATOM 801 N N . LYS B 1 28 ? -1.511 0.026 -13.982 1.00 48.60 388 LYS B N 1
ATOM 802 C CA . LYS B 1 28 ? -2.415 0.826 -13.184 1.00 48.93 388 LYS B CA 1
ATOM 803 C C . LYS B 1 28 ? -2.841 0.073 -11.938 1.00 49.43 388 LYS B C 1
ATOM 804 O O . LYS B 1 28 ? -3.106 0.687 -10.916 1.00 49.87 388 LYS B O 1
ATOM 810 N N . ALA B 1 29 ? -2.906 -1.255 -12.026 1.00 49.72 389 ALA B N 1
ATOM 811 C CA . ALA B 1 29 ? -3.175 -2.088 -10.859 1.00 49.58 389 ALA B CA 1
ATOM 812 C C . ALA B 1 29 ? -2.022 -2.032 -9.858 1.00 49.51 389 ALA B C 1
ATOM 813 O O . ALA B 1 29 ? -2.253 -2.061 -8.646 1.00 49.68 389 ALA B O 1
ATOM 815 N N . GLN B 1 30 ? -0.790 -1.940 -10.365 1.00 49.34 390 GLN B N 1
ATOM 816 C CA . GLN B 1 30 ? 0.395 -1.755 -9.524 1.00 49.17 390 GLN B CA 1
ATOM 817 C C . GLN B 1 30 ? 0.369 -0.419 -8.808 1.00 49.21 390 GLN B C 1
ATOM 818 O O . GLN B 1 30 ? 0.695 -0.346 -7.633 1.00 49.89 390 GLN B O 1
ATOM 824 N N . LEU B 1 31 ? -0.018 0.629 -9.526 1.00 49.06 391 LEU B N 1
ATOM 825 C CA . LEU B 1 31 ? -0.059 1.975 -8.995 1.00 48.76 391 LEU B CA 1
ATOM 826 C C . LEU B 1 31 ? -1.063 2.056 -7.866 1.00 48.76 391 LEU B C 1
ATOM 827 O O . LEU B 1 31 ? -0.788 2.640 -6.828 1.00 48.56 391 LEU B O 1
ATOM 832 N N . GLU B 1 32 ? -2.219 1.441 -8.074 1.00 49.04 392 GLU B N 1
ATOM 833 C CA . GLU B 1 32 ? -3.261 1.374 -7.065 1.00 49.12 392 GLU B CA 1
ATOM 834 C C . GLU B 1 32 ? -2.769 0.641 -5.831 1.00 48.93 392 GLU B C 1
ATOM 835 O O . GLU B 1 32 ? -2.947 1.117 -4.716 1.00 48.40 392 GLU B O 1
ATOM 841 N N . ASN B 1 33 ? -2.141 -0.514 -6.046 1.00 49.02 393 ASN B N 1
ATOM 842 C CA . ASN B 1 33 ? -1.707 -1.365 -4.956 1.00 49.38 393 ASN B CA 1
ATOM 843 C C . ASN B 1 33 ? -0.582 -0.738 -4.149 1.00 49.80 393 ASN B C 1
ATOM 844 O O . ASN B 1 33 ? -0.526 -0.912 -2.931 1.00 49.58 393 ASN B O 1
ATOM 849 N N . MET B 1 34 ? 0.290 0.008 -4.837 1.00 49.90 394 MET B N 1
ATOM 850 C CA . MET B 1 34 ? 1.338 0.799 -4.205 1.00 50.49 394 MET B CA 1
ATOM 851 C C . MET B 1 34 ? 0.810 1.935 -3.334 1.00 49.87 394 MET B C 1
ATOM 852 O O . MET B 1 34 ? 1.269 2.121 -2.196 1.00 49.86 394 MET B O 1
ATOM 857 N N . LYS B 1 35 ? -0.128 2.717 -3.860 1.00 49.72 395 LYS B N 1
ATOM 858 C CA . LYS B 1 35 ? -0.620 3.848 -3.087 1.00 49.94 395 LYS B CA 1
ATOM 859 C C . LYS B 1 35 ? -1.551 3.425 -1.945 1.00 49.97 395 LYS B C 1
ATOM 860 O O . LYS B 1 35 ? -1.526 4.014 -0.870 1.00 50.48 395 LYS B O 1
ATOM 866 N N . THR B 1 36 ? -2.319 2.363 -2.156 1.00 49.75 396 THR B N 1
ATOM 867 C CA . THR B 1 36 ? -3.085 1.777 -1.070 1.00 49.90 396 THR B CA 1
ATOM 868 C C . THR B 1 36 ? -2.170 1.265 0.053 1.00 49.93 396 THR B C 1
ATOM 869 O O . THR B 1 36 ? -2.448 1.498 1.227 1.00 50.07 396 THR B O 1
ATOM 873 N N . GLU B 1 37 ? -1.075 0.597 -0.302 1.00 50.23 397 GLU B N 1
ATOM 874 C CA . GLU B 1 37 ? -0.159 0.060 0.707 1.00 50.34 397 GLU B CA 1
ATOM 875 C C . GLU B 1 37 ? 0.542 1.198 1.435 1.00 50.76 397 GLU B C 1
ATOM 876 O O . GLU B 1 37 ? 0.700 1.157 2.659 1.00 51.22 397 GLU B O 1
ATOM 878 N N . SER B 1 38 ? 0.945 2.215 0.677 1.00 50.54 398 SER B N 1
ATOM 879 C CA . SER B 1 38 ? 1.664 3.355 1.229 1.00 50.73 398 SER B CA 1
ATOM 880 C C . SER B 1 38 ? 0.780 4.125 2.209 1.00 50.51 398 SER B C 1
ATOM 881 O O . SER B 1 38 ? 1.218 4.457 3.311 1.00 50.40 398 SER B O 1
ATOM 884 N N . GLN B 1 39 ? -0.464 4.395 1.822 1.00 50.25 399 GLN B N 1
ATOM 885 C CA . GLN B 1 39 ? -1.369 5.127 2.712 1.00 50.09 399 GLN B CA 1
ATOM 886 C C . GLN B 1 39 ? -1.561 4.388 4.039 1.00 50.01 399 GLN B C 1
ATOM 887 O O . GLN B 1 39 ? -1.698 4.998 5.093 1.00 50.14 399 GLN B O 1
ATOM 893 N N . ARG B 1 40 ? -1.546 3.064 3.960 1.00 50.35 400 ARG B N 1
ATOM 894 C CA . ARG B 1 40 ? -1.695 2.159 5.099 1.00 50.39 400 ARG B CA 1
ATOM 895 C C . ARG B 1 40 ? -0.525 2.257 6.085 1.00 50.34 400 ARG B C 1
ATOM 896 O O . ARG B 1 40 ? -0.745 2.322 7.294 1.00 51.12 400 ARG B O 1
ATOM 904 N N . VAL B 1 41 ? 0.708 2.257 5.575 1.00 50.06 401 VAL B N 1
ATOM 905 C CA . VAL B 1 41 ? 1.905 2.381 6.418 1.00 50.07 401 VAL B CA 1
ATOM 906 C C . VAL B 1 41 ? 2.064 3.785 7.035 1.00 50.06 401 VAL B C 1
ATOM 907 O O . VAL B 1 41 ? 2.333 3.915 8.235 1.00 50.39 401 VAL B O 1
ATOM 911 N N . VAL B 1 42 ? 1.886 4.814 6.207 1.00 49.70 402 VAL B N 1
ATOM 912 C CA . VAL B 1 42 ? 2.047 6.210 6.602 1.00 49.29 402 VAL B CA 1
ATOM 913 C C . VAL B 1 42 ? 1.086 6.604 7.711 1.00 49.42 402 VAL B C 1
ATOM 914 O O . VAL B 1 42 ? 1.480 7.270 8.671 1.00 49.40 402 VAL B O 1
ATOM 918 N N . LEU B 1 43 ? -0.164 6.161 7.566 1.00 49.38 403 LEU B N 1
ATOM 919 C CA . LEU B 1 43 ? -1.220 6.358 8.532 1.00 49.21 403 LEU B CA 1
ATOM 920 C C . LEU B 1 43 ? -0.850 5.768 9.903 1.00 49.14 403 LEU B C 1
ATOM 921 O O . LEU B 1 43 ? -1.025 6.419 10.924 1.00 48.79 403 LEU B O 1
ATOM 926 N N . GLN B 1 44 ? -0.304 4.553 9.911 1.00 49.52 404 GLN B N 1
ATOM 927 C CA . GLN B 1 44 ? 0.109 3.868 11.144 1.00 49.46 404 GLN B CA 1
ATOM 928 C C . GLN B 1 44 ? 1.296 4.579 11.817 1.00 49.47 404 GLN B C 1
ATOM 929 O O . GLN B 1 44 ? 1.354 4.656 13.050 1.00 49.39 404 GLN B O 1
ATOM 935 N N . LEU B 1 45 ? 2.228 5.091 11.008 1.00 49.07 405 LEU B N 1
ATOM 936 C CA . LEU B 1 45 ? 3.398 5.824 11.513 1.00 49.11 405 LEU B CA 1
ATOM 937 C C . LEU B 1 45 ? 3.026 7.152 12.129 1.00 49.47 405 LEU B C 1
ATOM 938 O O . LEU B 1 45 ? 3.566 7.528 13.170 1.00 49.07 405 LEU B O 1
ATOM 943 N N . LYS B 1 46 ? 2.107 7.853 11.466 1.00 49.61 406 LYS B N 1
ATOM 944 C CA . LYS B 1 46 ? 1.577 9.125 11.937 1.00 49.70 406 LYS B CA 1
ATOM 945 C C . LYS B 1 46 ? 0.807 8.973 13.245 1.00 49.57 406 LYS B C 1
ATOM 946 O O . LYS B 1 46 ? 0.905 9.839 14.111 1.00 49.96 406 LYS B O 1
ATOM 952 N N . GLY B 1 47 ? 0.052 7.883 13.381 1.00 49.41 407 GLY B N 1
ATOM 953 C CA . GLY B 1 47 ? -0.652 7.564 14.625 1.00 49.43 407 GLY B CA 1
ATOM 954 C C . GLY B 1 47 ? 0.314 7.277 15.769 1.00 49.73 407 GLY B C 1
ATOM 955 O O . GLY B 1 47 ? 0.089 7.713 16.894 1.00 49.70 407 GLY B O 1
ATOM 956 N N . HIS B 1 48 ? 1.384 6.540 15.477 1.00 49.34 408 HIS B N 1
ATOM 957 C CA . HIS B 1 48 ? 2.444 6.269 16.441 1.00 49.47 408 HIS B CA 1
ATOM 958 C C . HIS B 1 48 ? 3.123 7.556 16.875 1.00 49.56 408 HIS B C 1
ATOM 959 O O . HIS B 1 48 ? 3.435 7.722 18.048 1.00 50.11 408 HIS B O 1
ATOM 966 N N . VAL B 1 49 ? 3.379 8.448 15.921 1.00 49.73 409 VAL B N 1
ATOM 967 C CA . VAL B 1 49 ? 3.988 9.743 16.224 1.00 49.61 409 VAL B CA 1
ATOM 968 C C . VAL B 1 49 ? 3.140 10.481 17.277 1.00 49.61 409 VAL B C 1
ATOM 969 O O . VAL B 1 49 ? 3.655 10.921 18.310 1.00 49.68 409 VAL B O 1
ATOM 973 N N . SER B 1 50 ? 1.841 10.571 17.035 1.00 49.38 410 SER B N 1
ATOM 974 C CA . SER B 1 50 ? 1.014 11.388 17.897 1.00 49.37 410 SER B CA 1
ATOM 975 C C . SER B 1 50 ? 0.763 10.755 19.260 1.00 49.32 410 SER B C 1
ATOM 976 O O . SER B 1 50 ? 0.643 11.475 20.234 1.00 49.43 410 SER B O 1
ATOM 979 N N . GLU B 1 51 ? 0.752 9.423 19.337 1.00 49.39 411 GLU B N 1
ATOM 980 C CA . GLU B 1 51 ? 0.760 8.723 20.629 1.00 49.48 411 GLU B CA 1
ATOM 981 C C . GLU B 1 51 ? 2.057 8.937 21.410 1.00 49.42 411 GLU B C 1
ATOM 982 O O . GLU B 1 51 ? 2.043 9.056 22.623 1.00 49.48 411 GLU B O 1
ATOM 988 N N . LEU B 1 52 ? 3.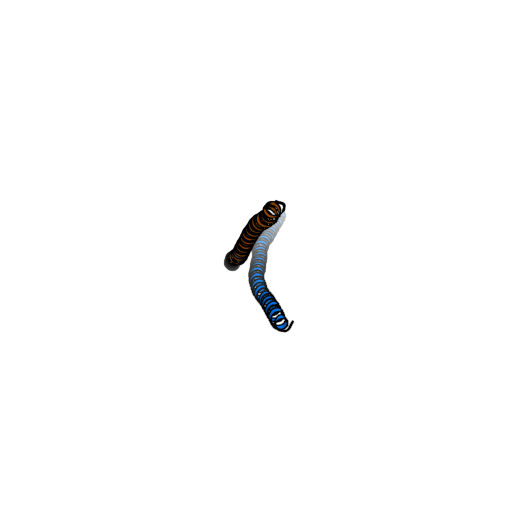176 8.953 20.705 1.00 49.29 412 LEU B N 1
ATOM 989 C CA . LEU B 1 52 ? 4.448 9.250 21.326 1.00 49.26 412 LEU B CA 1
ATOM 990 C C . LEU B 1 52 ? 4.469 10.684 21.837 1.00 49.57 412 LEU B C 1
ATOM 991 O O . LEU B 1 52 ? 4.959 10.943 22.941 1.00 49.79 412 LEU B O 1
ATOM 996 N N . GLU B 1 53 ? 3.932 11.602 21.035 1.00 49.56 413 GLU B N 1
ATOM 997 C CA . GLU B 1 53 ? 3.833 13.010 21.408 1.00 49.86 413 GLU B CA 1
ATOM 998 C C . GLU B 1 53 ? 2.906 13.209 22.615 1.00 49.53 413 GLU B C 1
ATOM 999 O O . GLU B 1 53 ? 3.212 13.990 23.512 1.00 49.62 413 GLU B O 1
ATOM 1005 N N . ALA B 1 54 ? 1.794 12.479 22.636 1.00 49.58 414 ALA B N 1
ATOM 1006 C CA . ALA B 1 54 ? 0.888 12.442 23.789 1.00 49.67 414 ALA B CA 1
ATOM 1007 C C . ALA B 1 54 ? 1.601 11.988 25.060 1.00 49.83 414 ALA B C 1
ATOM 1008 O O . ALA B 1 54 ? 1.416 12.590 26.111 1.00 50.79 414 ALA B O 1
ATOM 1010 N N . ASP B 1 55 ? 2.403 10.930 24.961 1.00 49.79 415 ASP B N 1
ATOM 1011 C CA . ASP B 1 55 ? 3.154 10.396 26.109 1.00 49.99 415 ASP B CA 1
ATOM 1012 C C . ASP B 1 55 ? 4.265 11.356 26.577 1.00 49.75 415 ASP B C 1
ATOM 1013 O O . ASP B 1 55 ? 4.597 11.377 27.754 1.00 49.62 415 ASP B O 1
ATOM 1018 N N . LEU B 1 56 ? 4.857 12.101 25.644 1.00 49.54 416 LEU B N 1
ATOM 1019 C CA . LEU B 1 56 ? 5.801 13.170 25.984 1.00 49.92 416 LEU B CA 1
ATOM 1020 C C . LEU B 1 56 ? 5.098 14.305 26.734 1.00 49.93 416 LEU B C 1
ATOM 1021 O O . LEU B 1 56 ? 5.644 14.854 27.689 1.00 49.42 416 LEU B O 1
ATOM 1026 N N . ALA B 1 57 ? 3.881 14.633 26.293 1.00 49.84 417 ALA B N 1
ATOM 1027 C CA . ALA B 1 57 ? 3.098 15.677 26.917 1.00 50.20 417 ALA B CA 1
ATOM 1028 C C . ALA B 1 57 ? 2.720 15.309 28.352 1.00 50.31 417 ALA B C 1
ATOM 1029 O O . ALA B 1 57 ? 2.693 16.186 29.208 1.00 49.90 417 ALA B O 1
ATOM 1031 N N . GLU B 1 58 ? 2.453 14.021 28.602 1.00 50.44 418 GLU B N 1
ATOM 1032 C CA . GLU B 1 58 ? 2.034 13.552 29.931 1.00 50.78 418 GLU B CA 1
ATOM 1033 C C . GLU B 1 58 ? 3.215 13.510 30.894 1.00 50.80 418 GLU B C 1
ATOM 1034 O O . GLU B 1 58 ? 3.061 13.776 32.095 1.00 51.04 418 GLU B O 1
ATOM 1040 N N . GLN B 1 59 ? 4.383 13.169 30.358 1.00 50.52 419 GLN B N 1
ATOM 1041 C CA . GLN B 1 59 ? 5.617 13.207 31.120 1.00 50.59 419 GLN B CA 1
ATOM 1042 C C . GLN B 1 59 ? 5.978 14.619 31.592 1.00 50.51 419 GLN B C 1
ATOM 1043 O O . GLN B 1 59 ? 6.462 14.773 32.702 1.00 51.17 419 GLN B O 1
ATOM 1049 N N . GLN B 1 60 ? 5.746 15.631 30.755 1.00 50.49 420 GLN B N 1
ATOM 1050 C CA . GLN B 1 60 ? 5.942 17.041 31.152 1.00 50.67 420 GLN B CA 1
ATOM 1051 C C . GLN B 1 60 ? 4.919 17.480 32.207 1.00 50.51 420 GLN B C 1
ATOM 1052 O O . GLN B 1 60 ? 5.242 18.254 33.106 1.00 50.39 420 GLN B O 1
ATOM 1058 N N . HIS B 1 61 ? 3.686 16.992 32.081 1.00 50.18 421 HIS B N 1
ATOM 1059 C CA . HIS B 1 61 ? 2.635 17.304 33.051 1.00 49.86 421 HIS B CA 1
ATOM 1060 C C . HIS B 1 61 ? 3.048 16.812 34.448 1.00 49.68 421 HIS B C 1
ATOM 1061 O O . HIS B 1 61 ? 2.938 17.543 35.426 1.00 49.76 421 HIS B O 1
ATOM 1068 N N . LEU B 1 62 ? 3.573 15.594 34.516 1.00 49.55 422 LEU B N 1
ATOM 1069 C CA . LEU B 1 62 ? 3.936 14.954 35.773 1.00 49.38 422 LEU B CA 1
ATOM 1070 C C . LEU B 1 62 ? 5.239 15.521 36.341 1.00 49.56 422 LEU B C 1
ATOM 1071 O O . LEU B 1 62 ? 5.413 15.592 37.556 1.00 50.14 422 LEU B O 1
ATOM 1076 N N . ARG B 1 63 ? 6.152 15.895 35.454 1.00 49.77 423 ARG B N 1
ATOM 1077 C CA . ARG B 1 63 ? 7.371 16.632 35.812 1.00 50.40 423 ARG B CA 1
ATOM 1078 C C . ARG B 1 63 ? 7.012 17.956 36.501 1.00 50.10 423 ARG B C 1
ATOM 1079 O O . ARG B 1 63 ? 7.529 18.266 37.574 1.00 50.15 423 ARG B O 1
ATOM 1087 N N . GLN B 1 64 ? 6.108 18.709 35.876 1.00 49.91 424 GLN B N 1
ATOM 1088 C CA . GLN B 1 64 ? 5.571 19.946 36.427 1.00 50.11 424 GLN B CA 1
ATOM 1089 C C . GLN B 1 64 ? 4.923 19.721 37.798 1.00 49.97 424 GLN B C 1
ATOM 1090 O O . GLN B 1 64 ? 5.210 20.441 38.762 1.00 50.04 424 GLN B O 1
ATOM 1096 N N . GLN B 1 65 ? 4.057 18.717 37.870 1.00 49.64 425 GLN B N 1
ATOM 1097 C CA . GLN B 1 65 ? 3.389 18.330 39.110 1.00 49.68 425 GLN B CA 1
ATOM 1098 C C . GLN B 1 65 ? 4.361 17.963 40.257 1.00 49.82 425 GLN B C 1
ATOM 1099 O O . GLN B 1 65 ? 4.174 18.397 41.400 1.00 49.34 425 GLN B O 1
ATOM 1105 N N . ALA B 1 66 ? 5.386 17.174 39.944 1.00 49.39 426 ALA B N 1
ATOM 1106 C CA . ALA B 1 66 ? 6.443 16.877 40.903 1.00 49.20 426 ALA B CA 1
ATOM 1107 C C . ALA B 1 66 ? 7.196 18.143 41.349 1.00 49.07 426 ALA B C 1
ATOM 1108 O O . ALA B 1 66 ? 7.526 18.292 42.516 1.00 49.20 426 ALA B O 1
ATOM 1110 N N . ALA B 1 67 ? 7.444 19.064 40.428 1.00 48.93 427 ALA B N 1
ATOM 1111 C CA . ALA B 1 67 ? 8.115 20.323 40.763 1.00 49.26 427 ALA B CA 1
ATOM 1112 C C . ALA B 1 67 ? 7.286 21.190 41.733 1.00 49.46 427 ALA B C 1
ATOM 1113 O O . ALA B 1 67 ? 7.816 21.700 42.724 1.00 49.39 427 ALA B O 1
ATOM 1115 N N . ASP B 1 68 ? 5.994 21.339 41.453 1.00 49.15 428 ASP B N 1
ATOM 1116 C CA . ASP B 1 68 ? 5.084 22.025 42.369 1.00 49.89 428 ASP B CA 1
ATOM 1117 C C . ASP B 1 68 ? 5.006 21.339 43.737 1.00 49.79 428 ASP B C 1
ATOM 1118 O O . ASP B 1 68 ? 4.900 21.989 44.765 1.00 50.48 428 ASP B O 1
ATOM 1123 N N . ASP B 1 69 ? 5.074 20.020 43.732 1.00 49.81 429 ASP B N 1
ATOM 1124 C CA . ASP B 1 69 ? 4.976 19.217 44.938 1.00 49.79 429 ASP B CA 1
ATOM 1125 C C . ASP B 1 69 ? 6.211 19.409 45.810 1.00 49.51 429 ASP B C 1
ATOM 1126 O O . ASP B 1 69 ? 6.101 19.603 47.024 1.00 49.17 429 ASP B O 1
ATOM 1131 N N . CYS B 1 70 ? 7.388 19.331 45.175 1.00 48.99 430 CYS B N 1
ATOM 1132 C CA . CYS B 1 70 ? 8.655 19.648 45.817 1.00 48.33 430 CYS B CA 1
ATOM 1133 C C . CYS B 1 70 ? 8.677 21.070 46.384 1.00 48.36 430 CYS B C 1
ATOM 1134 O O . CYS B 1 70 ? 9.077 21.253 47.532 1.00 47.69 430 CYS B O 1
ATOM 1137 N N . GLU B 1 71 ? 8.265 22.056 45.574 1.00 48.38 431 GLU B N 1
ATOM 1138 C CA . GLU B 1 71 ? 8.115 23.456 46.025 1.00 49.02 431 GLU B CA 1
ATOM 1139 C C . GLU B 1 71 ? 7.321 23.547 47.328 1.00 48.79 431 GLU B C 1
ATOM 1140 O O . GLU B 1 71 ? 7.741 24.217 48.263 1.00 48.93 431 GLU B O 1
ATOM 1146 N N . PHE B 1 72 ? 6.181 22.862 47.368 1.00 48.88 432 PHE B N 1
ATOM 1147 C CA . PHE B 1 72 ? 5.294 22.822 48.530 1.00 49.02 432 PHE B CA 1
ATOM 1148 C C . PHE B 1 72 ? 5.989 22.190 49.745 1.00 48.85 432 PHE B C 1
ATOM 1149 O O . PHE B 1 72 ? 6.047 22.772 50.835 1.00 48.40 432 PHE B O 1
ATOM 1157 N N . LEU B 1 73 ? 6.501 20.988 49.526 1.00 48.56 433 LEU B N 1
ATOM 1158 C CA . LEU B 1 73 ? 7.261 20.229 50.508 1.00 48.68 433 LEU B CA 1
ATOM 1159 C C . LEU B 1 73 ? 8.414 21.041 51.099 1.00 48.60 433 LEU B C 1
ATOM 1160 O O . LEU B 1 73 ? 8.539 21.135 52.318 1.00 47.75 433 LEU B O 1
ATOM 1165 N N . ARG B 1 74 ? 9.220 21.656 50.233 1.00 48.70 434 ARG B N 1
ATOM 1166 C CA . ARG B 1 74 ? 10.336 22.469 50.678 1.00 48.99 434 ARG B CA 1
ATOM 1167 C C . ARG B 1 74 ? 9.917 23.738 51.451 1.00 49.03 434 ARG B C 1
ATOM 1168 O O . ARG B 1 74 ? 10.607 24.141 52.384 1.00 48.48 434 ARG B O 1
ATOM 1176 N N . ALA B 1 75 ? 8.790 24.345 51.065 1.00 49.01 435 ALA B N 1
ATOM 1177 C CA . ALA B 1 75 ? 8.262 25.520 51.750 1.00 49.01 435 ALA B CA 1
ATOM 1178 C C . ALA B 1 75 ? 7.740 25.143 53.138 1.00 49.33 435 ALA B C 1
ATOM 1179 O O . ALA B 1 75 ? 7.804 25.946 54.083 1.00 49.32 435 ALA B O 1
ATOM 1181 N N . GLU B 1 76 ? 7.240 23.913 53.248 1.00 49.62 436 GLU B N 1
ATOM 1182 C CA . GLU B 1 76 ? 6.739 23.354 54.508 1.00 49.46 436 GLU B CA 1
ATOM 1183 C C . GLU B 1 76 ? 7.872 23.096 55.491 1.00 49.65 436 GLU B C 1
ATOM 1184 O O . GLU B 1 76 ? 7.817 23.566 56.637 1.00 49.75 436 GLU B O 1
ATOM 1190 N N . LEU B 1 77 ? 8.887 22.366 55.024 1.00 49.44 437 LEU B N 1
ATOM 1191 C CA . LEU B 1 77 ? 10.162 22.168 55.733 1.00 49.69 437 LEU B CA 1
ATOM 1192 C C . LEU B 1 77 ? 10.799 23.456 56.259 1.00 49.58 437 LEU B C 1
ATOM 1193 O O . LEU B 1 77 ? 11.060 23.568 57.451 1.00 49.77 437 LEU B O 1
ATOM 1198 N N . ASP B 1 78 ? 11.055 24.407 55.357 1.00 49.79 438 ASP B N 1
ATOM 1199 C CA . ASP B 1 78 ? 11.675 25.698 55.684 1.00 49.86 438 ASP B CA 1
ATOM 1200 C C . ASP B 1 78 ? 10.934 26.453 56.801 1.00 49.74 438 ASP B C 1
ATOM 1201 O O . ASP B 1 78 ? 11.544 26.928 57.765 1.00 49.56 438 ASP B O 1
ATOM 1206 N N . GLU B 1 79 ? 9.614 26.540 56.662 1.00 49.64 439 GLU B N 1
ATOM 1207 C CA . GLU B 1 79 ? 8.785 27.244 57.625 1.00 49.57 439 GLU B CA 1
ATOM 1208 C C . GLU B 1 79 ? 8.631 26.551 58.968 1.00 49.71 439 GLU B C 1
ATOM 1209 O O . GLU B 1 79 ? 8.665 27.204 60.002 1.00 50.68 439 GLU B O 1
ATOM 1215 N N . LEU B 1 80 ? 8.444 25.241 58.973 1.00 50.01 440 LEU B N 1
ATOM 1216 C CA . LEU B 1 80 ? 8.265 24.548 60.240 1.00 49.58 440 LEU B CA 1
ATOM 1217 C C . LEU B 1 80 ? 9.499 24.712 61.131 1.00 50.09 440 LEU B C 1
ATOM 1218 O O . LEU B 1 80 ? 9.352 24.880 62.351 1.00 50.23 440 LEU B O 1
ATOM 1223 N N . ARG B 1 81 ? 10.693 24.704 60.514 1.00 50.13 441 ARG B N 1
ATOM 1224 C CA . ARG B 1 81 ? 11.964 25.019 61.210 1.00 49.79 441 ARG B CA 1
ATOM 1225 C C . ARG B 1 81 ? 12.033 26.474 61.657 1.00 49.76 441 ARG B C 1
ATOM 1226 O O . ARG B 1 81 ? 12.544 26.775 62.734 1.00 49.64 441 ARG B O 1
ATOM 1234 N N . ARG B 1 82 ? 11.529 27.372 60.810 1.00 49.93 442 ARG B N 1
ATOM 1235 C CA . ARG B 1 82 ? 11.548 28.815 61.073 1.00 49.88 442 ARG B CA 1
ATOM 1236 C C . ARG B 1 82 ? 10.739 29.106 62.337 1.00 49.77 442 ARG B C 1
ATOM 1237 O O . ARG B 1 82 ? 11.168 29.854 63.223 1.00 49.49 442 ARG B O 1
ATOM 1245 N N . GLN B 1 83 ? 9.560 28.491 62.389 1.00 49.82 443 GLN B N 1
ATOM 1246 C CA . GLN B 1 83 ? 8.606 28.636 63.472 1.00 49.79 443 GLN B CA 1
ATOM 1247 C C . GLN B 1 83 ? 9.164 28.054 64.766 1.00 50.04 443 GLN B C 1
ATOM 1248 O O . GLN B 1 83 ? 8.868 28.552 65.857 1.00 50.59 443 GLN B O 1
ATOM 1254 N N . ARG B 1 84 ? 9.969 27.002 64.637 1.00 49.72 444 ARG B N 1
ATOM 1255 C CA . ARG B 1 84 ? 10.606 26.365 65.784 1.00 49.76 444 ARG B CA 1
ATOM 1256 C C . ARG B 1 84 ? 11.840 27.084 66.342 1.00 50.05 444 ARG B C 1
ATOM 1257 O O . ARG B 1 84 ? 12.099 26.975 67.545 1.00 50.70 444 ARG B O 1
ATOM 1265 N N . GLU B 1 85 ? 12.604 27.787 65.499 1.00 50.05 445 GLU B N 1
ATOM 1266 C CA . GLU B 1 85 ? 13.793 28.540 65.964 1.00 50.78 445 GLU B CA 1
ATOM 1267 C C . GLU B 1 85 ? 13.453 29.694 66.922 1.00 51.62 445 GLU B C 1
ATOM 1268 O O . GLU B 1 85 ? 14.352 30.317 67.510 1.00 51.84 445 GLU B O 1
ATOM 1274 N N . ASP B 1 86 ? 12.159 29.976 67.079 1.00 53.16 446 ASP B N 1
ATOM 1275 C CA . ASP B 1 86 ? 11.698 30.904 68.112 1.00 54.74 446 ASP B CA 1
ATOM 1276 C C . ASP B 1 86 ? 11.363 30.073 69.347 1.00 54.94 446 ASP B C 1
ATOM 1277 O O . ASP B 1 86 ? 12.162 29.989 70.278 1.00 55.37 446 ASP B O 1
#

Foldseek 3Di:
DPVVVVVVVVVVVVVVVVVVVVVVCVVVVVVVVVVVVVVVVVVVVVVVVVVVVVVVVVVVVVVVVVVVVVVVVVPD/DVCVVVVVVVVVVVVVVVVVVVVVVVVVVVVVVVVVVVVVVVVVVVVVVVVVVVVVVVVVVVVVVVVVVCVVVVVVVVVD

Sequence (156 aa):
KDEKDHLIERLYREISGLKAQLENMKTESQRVVLQLKGHVSELEADLAEQQHLRQQAADDCEFLRAELDELRRQREGVN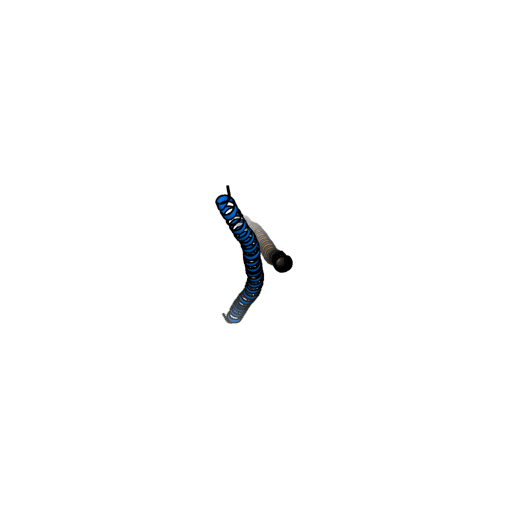KDEKDHLIERLYREISGLKAQLENMKTESQRVVLQLKGHVSELEADLAEQQHLRQQAADDCEFLRAELDELRRQRED

B-factor: mean 50.34, std 3.44, range [32.68, 102.14]

CATH classification: 1.20.5.1700